Protein AF-A0A644Z3R1-F1 (afdb_monomer)

Nearest PDB structures (foldseek):
  1dp7-assembly1_P-2  TM=7.696E-01  e=1.345E-03  unclassified
  2qby-assembly1_B  TM=5.664E-01  e=5.973E-02  Saccharolobus solfataricus
  5ocn-assembly4_D  TM=6.084E-01  e=1.704E+00  Homo sapiens
  2zkz-assembly2_C  TM=4.996E-01  e=1.166E+00  Bacillus anthracis
  2co5-assembly1_A  TM=4.919E-01  e=1.094E+00  Sulfolobus turreted icosahedral virus 1

Organism: NCBI:txid1076179

pLDDT: mean 75.7, std 15.19, range [33.72, 88.62]

Sequence (94 aa):
MQKAIAEYRAQNDWFGHFLEDKCELGASFRESSSSLYQAYRNYCIDTNEYIRSTTDFYSALENAGFKRINPKGKRFFAGLQLKTDDGDFEEFLG

Structure (mmCIF, N/CA/C/O backbone):
data_AF-A0A644Z3R1-F1
#
_entry.id   AF-A0A644Z3R1-F1
#
loop_
_atom_site.group_PDB
_atom_site.id
_atom_site.type_symbol
_atom_site.label_atom_id
_atom_site.label_alt_id
_atom_site.label_comp_id
_atom_site.label_asym_id
_atom_site.label_entity_id
_atom_site.label_seq_id
_atom_site.pdbx_PDB_ins_code
_atom_site.Cartn_x
_atom_site.Cartn_y
_atom_site.Cartn_z
_atom_site.occupancy
_atom_site.B_iso_or_equiv
_atom_site.auth_seq_id
_atom_site.auth_comp_id
_atom_site.auth_asym_id
_atom_site.auth_atom_id
_atom_site.pdbx_PDB_model_num
ATOM 1 N N . MET A 1 1 ? -21.731 -11.437 -1.604 1.00 33.72 1 MET A N 1
ATOM 2 C CA . MET A 1 1 ? -21.431 -9.991 -1.683 1.00 33.72 1 MET A CA 1
ATOM 3 C C . MET A 1 1 ? -19.927 -9.781 -1.516 1.00 33.72 1 MET A C 1
ATOM 5 O O . MET A 1 1 ? -19.488 -9.628 -0.392 1.00 33.72 1 MET A O 1
ATOM 9 N N . GLN A 1 2 ? -19.128 -9.820 -2.587 1.00 41.84 2 GLN A N 1
ATOM 10 C CA . GLN 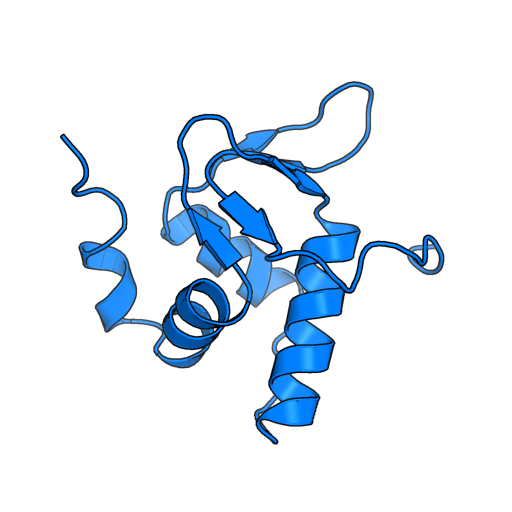A 1 2 ? -17.689 -9.482 -2.550 1.00 41.84 2 GLN A CA 1
ATOM 11 C C . GLN A 1 2 ? -17.262 -8.939 -3.927 1.00 41.84 2 GLN A C 1
ATOM 13 O O . GLN A 1 2 ? -16.437 -9.523 -4.614 1.00 41.84 2 GLN A O 1
ATOM 18 N N . LYS A 1 3 ? -17.923 -7.876 -4.399 1.00 42.16 3 LYS A N 1
ATOM 19 C CA . LYS A 1 3 ? -17.716 -7.323 -5.753 1.00 42.16 3 LYS A CA 1
ATOM 20 C C . LYS A 1 3 ? -17.150 -5.898 -5.765 1.00 42.16 3 LYS A C 1
ATOM 22 O O . LYS A 1 3 ? -17.213 -5.246 -6.790 1.00 42.16 3 LYS A O 1
ATOM 27 N N . ALA A 1 4 ? -16.597 -5.409 -4.656 1.00 51.78 4 ALA A N 1
ATOM 28 C CA . ALA A 1 4 ? -16.130 -4.021 -4.598 1.00 51.78 4 ALA A CA 1
ATOM 29 C C . ALA A 1 4 ? -14.705 -3.807 -5.148 1.00 51.78 4 ALA A C 1
ATOM 31 O O . ALA A 1 4 ? -14.351 -2.683 -5.459 1.00 51.78 4 ALA A O 1
ATOM 32 N N . ILE A 1 5 ? -13.893 -4.862 -5.295 1.00 51.53 5 ILE A N 1
ATOM 33 C CA . ILE A 1 5 ? -12.453 -4.714 -5.604 1.00 51.53 5 ILE A CA 1
ATOM 34 C C . ILE A 1 5 ? -12.140 -5.055 -7.075 1.00 51.53 5 ILE A C 1
ATOM 36 O O . ILE A 1 5 ? -11.064 -4.756 -7.583 1.00 51.53 5 ILE A O 1
ATOM 40 N N . ALA A 1 6 ? -13.096 -5.648 -7.799 1.00 51.69 6 ALA A N 1
ATOM 41 C CA . ALA A 1 6 ? -12.883 -6.100 -9.174 1.00 51.69 6 ALA A CA 1
ATOM 42 C C . ALA A 1 6 ? -12.917 -4.960 -10.209 1.00 51.69 6 ALA A C 1
ATOM 44 O O . ALA A 1 6 ? -12.206 -5.043 -11.204 1.00 51.69 6 ALA A O 1
ATOM 45 N N . GLU A 1 7 ? -13.690 -3.892 -9.983 1.00 49.34 7 GLU A N 1
ATOM 46 C CA . GLU A 1 7 ? -13.817 -2.796 -10.961 1.00 49.34 7 GLU A CA 1
ATOM 47 C C . GLU A 1 7 ? -12.595 -1.865 -10.991 1.00 49.34 7 GLU A C 1
ATOM 49 O O . GLU A 1 7 ? -12.322 -1.257 -12.022 1.00 49.34 7 GLU A O 1
ATOM 54 N N . TYR A 1 8 ? -11.800 -1.802 -9.915 1.00 51.91 8 TYR A N 1
ATOM 55 C CA . TYR A 1 8 ? -10.597 -0.961 -9.884 1.00 51.91 8 TYR A CA 1
ATOM 56 C C . TYR A 1 8 ? -9.345 -1.640 -10.469 1.00 51.91 8 TYR A C 1
ATOM 58 O O . TYR A 1 8 ? -8.420 -0.956 -10.912 1.00 51.91 8 TYR A O 1
ATOM 66 N N . ARG A 1 9 ? -9.327 -2.983 -10.539 1.00 52.28 9 ARG A N 1
ATOM 67 C CA . ARG A 1 9 ? -8.19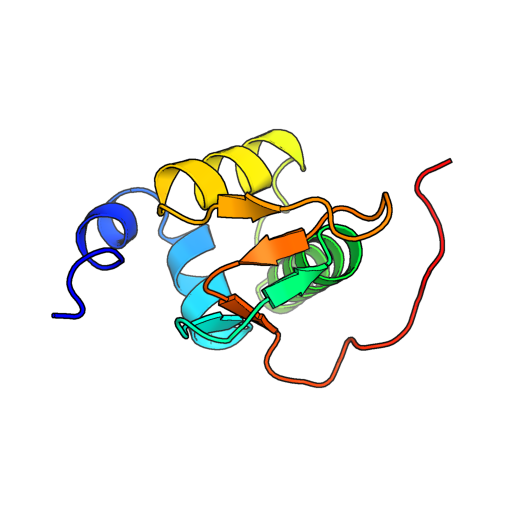3 -3.770 -11.070 1.00 52.28 9 ARG A CA 1
ATOM 68 C C . ARG A 1 9 ? -7.820 -3.416 -12.512 1.00 52.28 9 ARG A C 1
ATOM 70 O O . ARG A 1 9 ? -6.685 -3.638 -12.895 1.00 52.28 9 ARG A O 1
ATOM 77 N N . ALA A 1 10 ? -8.738 -2.841 -13.288 1.00 48.22 10 ALA A N 1
ATOM 78 C CA . ALA A 1 10 ? -8.510 -2.535 -14.699 1.00 48.22 10 ALA A CA 1
ATOM 79 C C . ALA A 1 10 ? -7.734 -1.227 -14.970 1.00 48.22 10 ALA A C 1
ATOM 81 O O . ALA A 1 10 ? -7.355 -0.999 -16.114 1.00 48.22 10 ALA A O 1
ATOM 82 N N . GLN A 1 11 ? -7.530 -0.343 -13.979 1.00 51.41 11 GLN A N 1
ATOM 83 C CA . GLN A 1 11 ? -6.889 0.970 -14.213 1.00 51.41 11 GLN A CA 1
ATOM 84 C C . GLN A 1 11 ? -5.486 1.121 -13.612 1.00 51.41 11 GLN A C 1
ATOM 86 O O . GLN A 1 11 ? -4.759 2.029 -14.007 1.00 51.41 11 GLN A O 1
ATOM 91 N N . ASN A 1 12 ? -5.082 0.269 -12.668 1.00 60.53 12 ASN A N 1
ATOM 92 C CA . ASN A 1 12 ? -3.762 0.353 -12.042 1.00 60.53 12 ASN A CA 1
ATOM 93 C C . ASN A 1 12 ? -3.162 -1.041 -11.882 1.00 60.53 12 ASN A C 1
ATOM 95 O O . ASN A 1 12 ? -3.197 -1.593 -10.783 1.00 60.53 12 ASN A O 1
ATOM 99 N N . ASP A 1 13 ? -2.597 -1.583 -12.961 1.00 73.50 13 ASP A N 1
ATOM 100 C CA . ASP A 1 13 ? -1.926 -2.890 -12.944 1.00 73.50 13 ASP A CA 1
ATOM 101 C C . ASP A 1 13 ? -0.909 -2.970 -11.792 1.00 73.50 13 ASP A C 1
ATOM 103 O O . ASP A 1 13 ? -0.991 -3.861 -10.953 1.00 73.50 13 ASP A O 1
ATOM 107 N N . TRP A 1 14 ? -0.057 -1.949 -11.637 1.00 79.94 14 TRP A N 1
ATOM 108 C CA . TRP A 1 14 ? 0.948 -1.847 -10.563 1.00 79.94 14 TRP A CA 1
ATOM 109 C C . TRP A 1 14 ? 0.366 -1.961 -9.138 1.00 79.94 14 TRP A C 1
ATOM 111 O O . TRP A 1 14 ? 0.985 -2.528 -8.240 1.00 79.94 14 TRP A O 1
ATOM 121 N N . PHE A 1 15 ? -0.836 -1.426 -8.909 1.00 80.56 15 PHE A N 1
ATOM 122 C CA . PHE A 1 15 ? -1.481 -1.439 -7.594 1.00 80.56 15 PHE A CA 1
ATOM 123 C C . PHE A 1 15 ? -2.251 -2.739 -7.363 1.00 80.56 15 PHE A C 1
ATOM 125 O O . PHE A 1 15 ? -2.249 -3.277 -6.257 1.00 80.56 15 PHE A O 1
ATOM 132 N N . GLY A 1 16 ? -2.888 -3.258 -8.416 1.00 79.44 16 GLY A N 1
ATOM 133 C CA . GLY A 1 16 ? -3.541 -4.561 -8.400 1.00 79.44 16 GLY A CA 1
ATOM 134 C C . GLY A 1 16 ? -2.552 -5.681 -8.089 1.00 79.44 16 GLY A C 1
ATOM 135 O O . GLY A 1 16 ? -2.832 -6.487 -7.204 1.00 79.44 16 GLY A O 1
ATOM 136 N N . HIS A 1 17 ? -1.385 -5.672 -8.743 1.00 82.06 17 HIS A N 1
ATOM 137 C CA . HIS A 1 17 ? -0.310 -6.635 -8.502 1.00 82.06 17 HIS A CA 1
ATOM 138 C C . HIS A 1 17 ? 0.213 -6.559 -7.063 1.00 82.06 17 HIS A C 1
ATOM 140 O O . HIS A 1 17 ? 0.238 -7.572 -6.370 1.00 82.06 17 HIS A O 1
ATOM 146 N N . PHE A 1 18 ? 0.508 -5.355 -6.558 1.00 84.94 18 PHE A N 1
ATOM 147 C CA . PHE A 1 18 ? 0.917 -5.173 -5.162 1.00 84.94 18 PHE A CA 1
ATOM 148 C C . PHE A 1 18 ? -0.118 -5.720 -4.165 1.00 84.94 18 PHE A C 1
ATOM 150 O O . PHE A 1 18 ? 0.236 -6.437 -3.229 1.00 84.94 18 PHE A O 1
ATOM 157 N N . LEU A 1 19 ? -1.402 -5.399 -4.360 1.00 82.88 19 LEU A N 1
ATOM 158 C CA . LEU A 1 19 ? -2.458 -5.853 -3.458 1.00 82.88 19 LEU A CA 1
ATOM 159 C C . LEU A 1 19 ? -2.655 -7.368 -3.486 1.00 82.88 19 LEU A C 1
ATOM 161 O O . LEU A 1 19 ? -3.076 -7.932 -2.484 1.00 82.88 19 LEU A O 1
ATOM 165 N N . GLU A 1 20 ? -2.421 -8.018 -4.621 1.00 83.06 20 GLU A N 1
ATOM 166 C CA . GLU A 1 20 ? -2.568 -9.465 -4.757 1.00 83.06 20 GLU A CA 1
ATOM 167 C C . GLU A 1 20 ? -1.372 -10.212 -4.161 1.00 83.06 20 GLU A C 1
ATOM 169 O O . GLU A 1 20 ? -1.560 -11.188 -3.428 1.00 83.06 20 GLU A O 1
ATOM 174 N N . ASP A 1 21 ? -0.161 -9.705 -4.384 1.00 83.94 21 ASP A N 1
ATOM 175 C CA . ASP A 1 21 ? 1.073 -10.357 -3.953 1.00 83.94 21 ASP A CA 1
ATOM 176 C C . ASP A 1 21 ? 1.400 -10.075 -2.485 1.00 83.94 21 ASP A C 1
ATOM 178 O O . ASP A 1 21 ? 1.682 -11.004 -1.724 1.00 83.94 21 ASP A O 1
ATOM 182 N N . LYS A 1 22 ? 1.335 -8.807 -2.061 1.00 85.38 22 LYS A N 1
ATOM 183 C 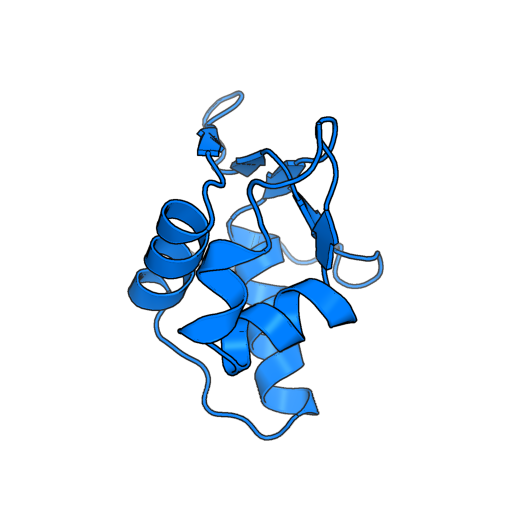CA . LYS A 1 22 ? 1.785 -8.361 -0.731 1.00 85.38 22 LYS A CA 1
ATOM 184 C C . LYS A 1 22 ? 0.644 -8.038 0.231 1.00 85.38 22 LYS A C 1
ATOM 186 O O . LYS A 1 22 ? 0.876 -8.024 1.440 1.00 85.38 22 LYS A O 1
ATOM 191 N N . CYS A 1 23 ? -0.581 -7.810 -0.247 1.00 85.88 23 CYS A N 1
ATOM 192 C CA . CYS A 1 23 ? -1.730 -7.557 0.628 1.00 85.88 23 CYS A CA 1
ATOM 193 C C . CYS A 1 23 ? -2.727 -8.718 0.663 1.00 85.88 23 CYS A C 1
ATOM 195 O O . CYS A 1 23 ? -2.823 -9.561 -0.226 1.00 85.88 23 CYS A O 1
ATOM 197 N N . GLU A 1 24 ? -3.496 -8.754 1.740 1.00 86.44 24 GLU A N 1
ATOM 198 C CA . GLU A 1 24 ? -4.641 -9.620 1.926 1.00 86.44 24 GLU A CA 1
ATOM 199 C C . GLU A 1 24 ? -5.880 -8.767 2.192 1.00 86.44 24 GLU A C 1
ATOM 201 O O . GLU A 1 24 ? -5.860 -7.805 2.962 1.00 86.44 24 GLU A O 1
ATOM 206 N N . LEU A 1 25 ? -6.969 -9.096 1.504 1.00 85.75 25 LEU A N 1
ATOM 207 C CA . LEU A 1 25 ? -8.188 -8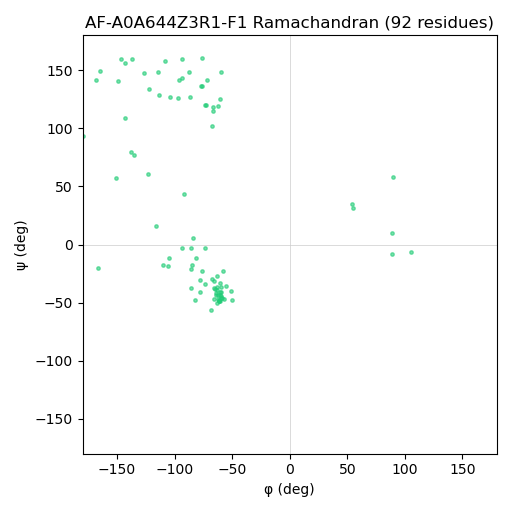.298 1.481 1.00 85.75 25 LEU A CA 1
ATOM 208 C C . LEU A 1 25 ? -9.242 -8.959 2.359 1.00 85.75 25 LEU A C 1
ATOM 210 O O . LEU A 1 25 ? -9.577 -10.129 2.176 1.00 85.75 25 LEU A O 1
ATOM 214 N N . GLY A 1 26 ? -9.808 -8.204 3.294 1.00 83.12 26 GLY A N 1
ATOM 215 C CA . GLY A 1 26 ? -10.768 -8.750 4.243 1.00 83.12 26 GLY A CA 1
ATOM 216 C C . GLY A 1 26 ? -11.487 -7.669 5.030 1.00 83.12 26 GLY A C 1
ATOM 217 O O . GLY A 1 26 ? -10.905 -6.665 5.429 1.00 83.12 26 GLY A O 1
ATOM 218 N N . ALA A 1 27 ? -12.77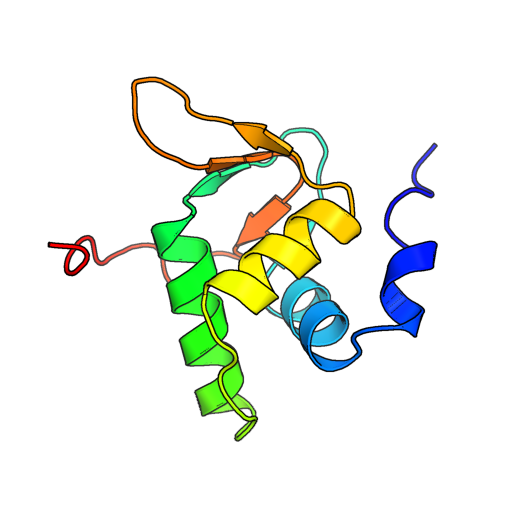9 -7.880 5.277 1.00 77.81 27 ALA A N 1
ATOM 219 C CA . ALA A 1 27 ? -13.630 -6.891 5.940 1.00 77.81 27 ALA A CA 1
ATOM 220 C C . ALA A 1 27 ? -13.196 -6.581 7.387 1.00 77.81 27 ALA A C 1
ATOM 222 O O . ALA A 1 27 ? -13.445 -5.482 7.876 1.00 77.81 27 ALA A O 1
ATOM 223 N N . SER A 1 28 ? -12.538 -7.533 8.053 1.00 83.69 28 SER A N 1
ATOM 224 C CA . SER A 1 28 ? -12.015 -7.379 9.418 1.00 83.69 28 SER A CA 1
ATOM 225 C C . SER A 1 28 ? -10.554 -6.920 9.462 1.00 83.69 28 SER A C 1
ATOM 227 O O . SER A 1 28 ? -10.015 -6.716 10.549 1.00 83.69 28 SER A O 1
ATOM 229 N N . PHE A 1 29 ? -9.909 -6.765 8.305 1.00 86.94 29 PHE A N 1
ATOM 230 C CA . PHE A 1 29 ? -8.505 -6.397 8.220 1.00 86.94 29 PHE A CA 1
ATOM 231 C C . PHE A 1 29 ? -8.309 -4.888 8.226 1.00 86.94 29 PHE A C 1
ATOM 233 O O . PHE A 1 29 ? -9.156 -4.108 7.774 1.00 86.94 29 PHE A O 1
ATOM 240 N N . ARG A 1 30 ? -7.175 -4.479 8.788 1.00 87.75 30 ARG A N 1
ATOM 241 C CA . ARG A 1 30 ? -6.735 -3.092 8.811 1.00 87.75 30 ARG A CA 1
ATOM 242 C C . ARG A 1 30 ? -5.218 -3.041 8.795 1.00 87.75 30 ARG A C 1
ATOM 244 O O . ARG A 1 30 ? -4.588 -3.805 9.521 1.00 87.75 30 ARG A O 1
ATOM 251 N N . GLU A 1 31 ? -4.673 -2.084 8.061 1.00 88.62 31 GLU A N 1
ATOM 252 C CA . GLU A 1 31 ? -3.230 -1.879 7.963 1.00 88.62 31 GLU A CA 1
ATOM 253 C C . GLU A 1 31 ? -2.829 -0.452 8.295 1.00 88.62 31 GLU A C 1
ATOM 255 O O . GLU A 1 31 ? -3.588 0.486 8.035 1.00 88.62 31 GLU A O 1
ATOM 260 N N . SER A 1 32 ? -1.648 -0.273 8.885 1.00 87.19 32 SER A N 1
ATOM 261 C CA . SER A 1 32 ? -1.115 1.059 9.165 1.00 87.19 32 SER A CA 1
ATOM 262 C C . SER A 1 32 ? -0.680 1.742 7.867 1.00 87.19 32 SER A C 1
ATOM 264 O O . SER A 1 32 ? -0.128 1.108 6.971 1.00 87.19 32 SER A O 1
ATOM 266 N N . SER A 1 33 ? -0.917 3.051 7.737 1.00 84.12 33 SER A N 1
ATOM 267 C CA . SER A 1 33 ? -0.498 3.774 6.526 1.00 84.12 33 SER A CA 1
ATOM 268 C C . SER A 1 33 ? 1.020 3.712 6.309 1.00 84.12 33 SER A C 1
ATOM 270 O O . SER A 1 33 ? 1.463 3.667 5.165 1.00 84.12 33 SER A O 1
ATOM 272 N N . SER A 1 34 ? 1.798 3.677 7.395 1.00 82.38 34 SER A N 1
ATOM 273 C CA . SER A 1 34 ? 3.261 3.609 7.357 1.00 82.38 34 SER A CA 1
ATOM 274 C C . SER A 1 34 ? 3.755 2.264 6.823 1.00 82.38 34 SER A C 1
ATOM 276 O O . SER A 1 34 ? 4.442 2.241 5.803 1.00 82.38 34 SER A O 1
ATOM 278 N N . SER A 1 35 ? 3.348 1.154 7.451 1.00 83.50 35 SER A N 1
ATOM 279 C CA . SER A 1 35 ? 3.749 -0.200 7.035 1.00 83.50 35 SER A CA 1
ATOM 280 C C . SER A 1 35 ? 3.304 -0.487 5.606 1.00 83.50 35 SER A C 1
ATOM 282 O O . SER A 1 35 ? 4.066 -1.018 4.804 1.00 83.50 35 SER A O 1
ATOM 284 N N . LEU A 1 36 ? 2.091 -0.054 5.247 1.00 85.62 36 LEU A N 1
ATOM 285 C CA . LEU A 1 36 ? 1.543 -0.258 3.912 1.00 85.62 36 LEU A CA 1
ATOM 286 C C . LEU A 1 36 ? 2.399 0.398 2.821 1.00 85.62 36 LEU A C 1
ATOM 288 O O . LEU A 1 36 ? 2.663 -0.214 1.787 1.00 85.62 36 LEU A O 1
ATOM 292 N N . TYR A 1 37 ? 2.856 1.631 3.054 1.00 85.56 37 TYR A N 1
ATOM 293 C CA . TYR A 1 37 ? 3.702 2.332 2.092 1.00 85.56 37 TYR A CA 1
ATOM 294 C C . TYR A 1 37 ? 5.130 1.771 2.044 1.00 85.56 37 TYR A C 1
ATOM 296 O O . TYR A 1 37 ? 5.733 1.724 0.973 1.00 85.56 37 TYR A O 1
ATOM 304 N N . GLN A 1 38 ? 5.666 1.312 3.176 1.00 84.94 38 GLN A N 1
ATOM 305 C CA . GLN A 1 38 ? 6.968 0.647 3.229 1.00 84.94 38 GLN A CA 1
ATOM 306 C C . GLN A 1 38 ? 6.967 -0.653 2.418 1.00 84.94 38 GLN A C 1
ATOM 308 O O . GLN A 1 38 ? 7.809 -0.823 1.537 1.00 84.94 38 GLN A O 1
ATOM 313 N N . ALA A 1 39 ? 5.977 -1.518 2.636 1.00 86.62 39 ALA A N 1
ATOM 314 C CA . ALA A 1 39 ? 5.832 -2.753 1.874 1.00 86.62 39 ALA A CA 1
ATOM 315 C C . ALA A 1 39 ? 5.660 -2.486 0.371 1.00 86.62 39 ALA A C 1
ATOM 317 O O . ALA A 1 39 ? 6.208 -3.216 -0.452 1.00 86.62 39 ALA A O 1
ATOM 318 N N . TYR A 1 40 ? 4.952 -1.411 0.003 1.00 86.19 40 TYR A N 1
ATOM 319 C CA . TYR A 1 40 ? 4.838 -0.978 -1.391 1.00 86.19 40 TYR A CA 1
ATOM 320 C C . TYR A 1 40 ? 6.194 -0.589 -1.995 1.00 86.19 40 TYR A C 1
ATOM 322 O O . TYR A 1 40 ? 6.511 -1.002 -3.109 1.00 86.19 40 TYR A O 1
ATOM 330 N N . ARG A 1 41 ? 7.035 0.145 -1.255 1.00 86.12 41 ARG A N 1
ATOM 331 C CA . ARG A 1 41 ? 8.399 0.461 -1.707 1.00 86.12 41 ARG A CA 1
ATOM 332 C C . ARG A 1 41 ? 9.232 -0.793 -1.918 1.00 86.12 41 ARG A C 1
ATOM 334 O O . ARG A 1 41 ? 9.848 -0.916 -2.971 1.00 86.12 41 ARG A O 1
ATOM 341 N N . ASN A 1 42 ? 9.225 -1.702 -0.945 1.00 85.88 42 ASN A N 1
ATOM 342 C CA . ASN A 1 42 ? 9.967 -2.958 -1.029 1.00 85.88 42 ASN A CA 1
ATOM 343 C C . ASN A 1 42 ? 9.501 -3.777 -2.236 1.00 85.88 42 ASN A C 1
ATOM 345 O O . ASN A 1 42 ? 10.323 -4.215 -3.028 1.00 85.88 42 ASN A O 1
ATOM 349 N N . TYR A 1 43 ? 8.189 -3.876 -2.455 1.00 86.62 43 TYR A N 1
ATOM 350 C CA . TYR A 1 43 ? 7.627 -4.546 -3.625 1.00 86.62 43 TYR A CA 1
ATOM 351 C C . TYR A 1 43 ? 8.100 -3.938 -4.948 1.00 86.62 43 TYR A C 1
ATOM 353 O O . TYR A 1 43 ? 8.504 -4.674 -5.844 1.00 86.62 43 TYR A O 1
ATOM 361 N N . CYS A 1 44 ? 8.085 -2.610 -5.086 1.00 85.81 44 CYS A N 1
ATOM 362 C CA . CYS A 1 44 ? 8.595 -1.953 -6.289 1.00 85.81 44 CYS A CA 1
ATOM 363 C C . CYS A 1 44 ? 10.097 -2.204 -6.492 1.00 85.81 44 CYS A C 1
ATOM 365 O O . CYS A 1 44 ? 10.532 -2.382 -7.623 1.00 85.81 44 CYS A O 1
ATOM 367 N N . ILE A 1 45 ? 10.889 -2.253 -5.418 1.00 86.06 45 ILE A N 1
ATOM 368 C CA . ILE A 1 45 ? 12.318 -2.591 -5.495 1.00 86.06 45 ILE A CA 1
ATOM 369 C C . ILE A 1 45 ? 12.498 -4.049 -5.946 1.00 86.06 45 ILE A C 1
ATOM 371 O O . ILE A 1 45 ? 13.256 -4.299 -6.880 1.00 86.06 45 ILE A O 1
ATOM 375 N N . ASP A 1 46 ? 11.760 -4.986 -5.345 1.00 85.94 46 ASP A N 1
ATOM 376 C CA . ASP A 1 46 ? 11.797 -6.422 -5.662 1.00 85.94 46 ASP A CA 1
ATOM 377 C C . ASP A 1 46 ? 11.395 -6.699 -7.120 1.00 85.94 46 ASP A C 1
ATOM 379 O O . ASP A 1 46 ? 12.001 -7.523 -7.803 1.00 85.94 46 ASP A O 1
ATOM 383 N N . THR A 1 47 ? 10.369 -5.996 -7.607 1.00 82.81 47 THR A N 1
ATOM 384 C CA . THR A 1 47 ? 9.846 -6.123 -8.979 1.00 82.81 47 THR A CA 1
ATOM 385 C C . THR A 1 47 ? 10.584 -5.252 -9.993 1.00 82.81 47 THR A C 1
ATOM 387 O O . THR A 1 47 ? 10.305 -5.327 -11.190 1.00 82.81 47 THR A O 1
ATOM 390 N N . ASN A 1 48 ? 11.551 -4.449 -9.536 1.00 85.69 48 ASN A N 1
ATOM 391 C CA . ASN A 1 48 ? 12.262 -3.459 -10.340 1.00 85.69 48 ASN A CA 1
ATOM 392 C C . ASN A 1 48 ? 11.295 -2.483 -11.061 1.00 85.69 48 ASN A C 1
ATOM 394 O O . ASN A 1 48 ? 11.544 -2.043 -12.188 1.00 85.69 48 ASN A O 1
ATOM 398 N N . GLU A 1 49 ? 10.181 -2.158 -10.398 1.00 81.56 49 GLU A N 1
ATOM 399 C CA . GLU A 1 49 ? 9.160 -1.199 -10.815 1.00 81.56 49 GLU A CA 1
ATOM 400 C C . GLU A 1 49 ? 9.403 0.206 -10.236 1.00 81.56 49 GLU A C 1
ATOM 402 O O . GLU A 1 49 ? 10.088 0.414 -9.232 1.00 81.56 49 GLU A O 1
ATOM 407 N N . TYR A 1 50 ? 8.796 1.214 -10.868 1.00 82.00 50 TYR A N 1
ATOM 408 C CA . TYR A 1 50 ? 8.883 2.593 -10.399 1.00 82.00 50 TYR A CA 1
ATOM 409 C C . TYR A 1 50 ? 8.032 2.819 -9.141 1.00 82.00 50 TYR A C 1
ATOM 411 O O . TYR A 1 50 ? 6.804 2.703 -9.175 1.00 82.00 50 TYR A O 1
ATOM 419 N N . ILE A 1 51 ? 8.685 3.231 -8.051 1.00 83.88 51 ILE A N 1
ATOM 420 C CA . ILE A 1 51 ? 8.019 3.618 -6.802 1.00 83.88 51 ILE A CA 1
ATOM 421 C C . ILE A 1 51 ? 7.210 4.895 -7.035 1.00 83.88 51 ILE A C 1
ATOM 423 O O . ILE A 1 51 ? 7.773 5.971 -7.248 1.00 83.88 51 ILE A O 1
ATOM 427 N N . ARG A 1 52 ? 5.883 4.805 -6.927 1.00 83.69 52 ARG A N 1
ATOM 428 C CA . ARG A 1 52 ? 5.020 5.987 -7.005 1.00 83.69 52 ARG A CA 1
ATOM 429 C C . ARG A 1 52 ? 5.031 6.821 -5.723 1.00 83.69 52 ARG A C 1
ATOM 431 O O . ARG A 1 52 ? 5.369 6.365 -4.624 1.00 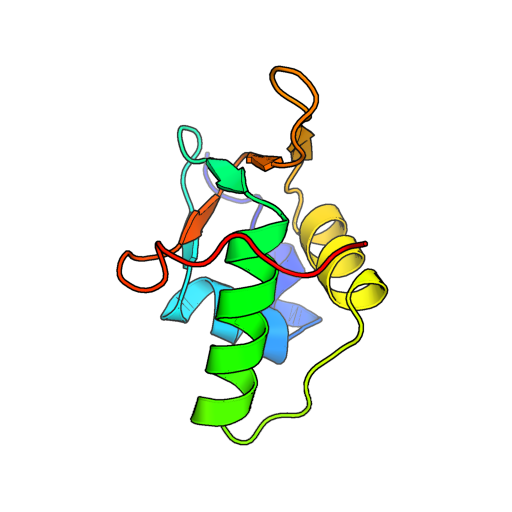83.69 52 ARG A O 1
ATOM 438 N N . SER A 1 53 ? 4.613 8.075 -5.878 1.00 84.25 53 SER A N 1
ATOM 439 C CA . SER A 1 53 ? 4.438 9.016 -4.774 1.00 84.25 53 SER A CA 1
ATOM 440 C C . SER A 1 53 ? 3.422 8.495 -3.758 1.00 84.25 53 SER A C 1
ATOM 442 O O . SER A 1 53 ? 2.435 7.849 -4.115 1.00 84.25 53 SER A O 1
ATOM 444 N N . THR A 1 54 ? 3.618 8.844 -2.485 1.00 81.81 54 THR A N 1
ATOM 445 C CA . THR A 1 54 ? 2.663 8.546 -1.401 1.00 81.81 54 THR A CA 1
ATOM 446 C C . THR A 1 54 ? 1.245 8.999 -1.745 1.00 81.81 54 THR A C 1
ATOM 448 O O . THR A 1 54 ? 0.289 8.278 -1.483 1.00 81.81 54 THR A O 1
ATOM 451 N N . THR A 1 55 ? 1.100 10.168 -2.372 1.00 85.25 55 THR A N 1
ATOM 452 C CA . THR A 1 55 ? -0.195 10.718 -2.793 1.00 85.25 55 THR A CA 1
ATOM 453 C C . THR A 1 55 ? -0.911 9.826 -3.804 1.00 85.25 55 THR A C 1
ATOM 455 O O . THR A 1 55 ? -2.091 9.536 -3.615 1.00 85.25 55 THR A O 1
ATOM 458 N N . ASP A 1 56 ? -0.214 9.358 -4.844 1.00 85.81 56 ASP A N 1
ATOM 459 C CA . ASP A 1 56 ? -0.790 8.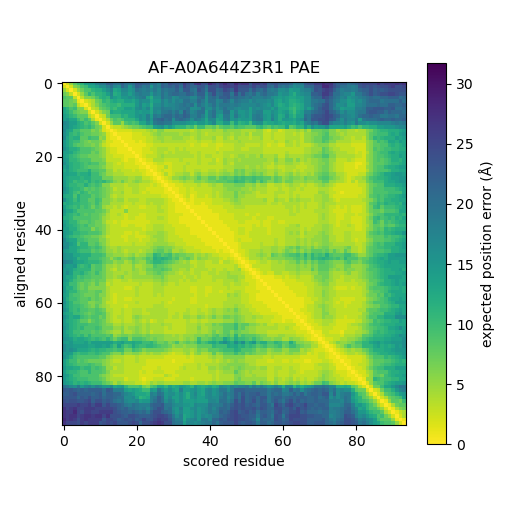466 -5.860 1.00 85.81 56 ASP A CA 1
ATOM 460 C C . ASP A 1 56 ? -1.203 7.130 -5.242 1.00 85.81 56 ASP A C 1
ATOM 462 O O . ASP A 1 56 ? -2.293 6.626 -5.506 1.00 85.81 56 ASP A O 1
ATOM 466 N N . PHE A 1 57 ? -0.361 6.591 -4.358 1.00 83.94 57 PHE A N 1
ATOM 467 C CA . PHE A 1 57 ? -0.641 5.357 -3.632 1.00 83.94 57 PHE A CA 1
ATOM 468 C C . PHE A 1 57 ? -1.889 5.469 -2.746 1.00 83.94 57 PHE A C 1
ATOM 470 O O . PHE A 1 57 ? -2.787 4.629 -2.816 1.00 83.94 57 PHE A O 1
ATOM 477 N N . TYR A 1 58 ? -1.993 6.535 -1.950 1.00 84.38 58 TYR A N 1
ATOM 478 C CA . TYR A 1 58 ? -3.173 6.765 -1.116 1.00 84.38 58 TYR A CA 1
ATOM 479 C C . TYR A 1 58 ? -4.431 7.028 -1.944 1.00 84.38 58 TYR A C 1
ATOM 481 O O . TYR A 1 58 ? -5.494 6.519 -1.596 1.00 84.38 58 TYR A O 1
ATOM 489 N N . SER A 1 59 ? -4.308 7.744 -3.064 1.00 84.00 59 SER A N 1
ATOM 490 C CA . SER A 1 59 ? -5.425 7.967 -3.988 1.00 84.00 59 SER A CA 1
ATOM 491 C C . SER A 1 59 ? -5.906 6.648 -4.596 1.00 84.00 59 SER A C 1
ATOM 493 O O . SER A 1 59 ? -7.106 6.421 -4.711 1.00 84.00 59 SER A O 1
ATOM 495 N N . ALA A 1 60 ? -4.986 5.734 -4.925 1.00 84.50 60 ALA A N 1
ATOM 496 C CA . ALA A 1 60 ? -5.329 4.408 -5.425 1.00 84.50 60 ALA A CA 1
ATOM 497 C C . ALA A 1 60 ? -6.071 3.556 -4.384 1.00 84.50 60 ALA A C 1
ATOM 499 O O . ALA A 1 60 ? -7.032 2.878 -4.740 1.00 84.50 60 ALA A O 1
ATOM 500 N N . LEU A 1 61 ? -5.689 3.635 -3.105 1.00 83.19 61 LEU A N 1
ATOM 501 C CA . LEU A 1 61 ? -6.411 2.974 -2.011 1.00 83.19 61 LEU A CA 1
ATOM 502 C C . LEU A 1 61 ? -7.840 3.509 -1.860 1.00 83.19 61 LEU A C 1
ATOM 504 O O . LEU A 1 61 ? -8.785 2.728 -1.753 1.00 83.19 61 LEU A O 1
ATOM 508 N N . GLU A 1 62 ? -8.005 4.831 -1.870 1.00 83.56 62 GLU A N 1
ATOM 509 C CA . GLU A 1 62 ? -9.325 5.460 -1.763 1.00 83.56 62 GLU A CA 1
ATOM 510 C C . GLU A 1 62 ? -10.204 5.115 -2.973 1.00 83.56 62 GLU A C 1
ATOM 512 O O . GLU A 1 62 ? -11.361 4.725 -2.804 1.00 83.56 62 GLU A O 1
ATOM 517 N N . ASN A 1 63 ? -9.638 5.155 -4.182 1.00 81.50 63 ASN A N 1
ATOM 518 C CA . ASN A 1 63 ? -10.341 4.779 -5.407 1.00 81.50 63 ASN A CA 1
ATOM 519 C C . ASN A 1 63 ? -10.680 3.280 -5.472 1.00 81.50 63 ASN A C 1
ATOM 521 O O . ASN A 1 63 ? -11.696 2.906 -6.053 1.00 81.50 63 ASN A O 1
ATOM 525 N N . ALA A 1 64 ? -9.874 2.419 -4.844 1.00 77.62 64 ALA A N 1
ATOM 526 C CA . ALA A 1 64 ? -10.173 0.996 -4.685 1.00 77.62 64 ALA A CA 1
ATOM 527 C C . ALA A 1 64 ? -11.267 0.717 -3.634 1.00 77.62 64 ALA A C 1
ATOM 529 O O . ALA A 1 64 ? -11.666 -0.432 -3.438 1.00 77.62 64 ALA A O 1
ATOM 530 N N . GLY A 1 65 ? -11.770 1.757 -2.959 1.00 79.81 65 GLY A N 1
ATOM 531 C CA . GLY A 1 65 ? -12.850 1.665 -1.982 1.00 79.81 65 GLY A CA 1
ATOM 532 C C . GLY A 1 65 ? -12.384 1.389 -0.553 1.00 79.81 65 GLY A C 1
ATOM 533 O O . GLY A 1 65 ? -13.220 1.132 0.320 1.00 79.81 65 GLY A O 1
ATOM 534 N N . PHE A 1 66 ? -11.077 1.457 -0.279 1.00 84.69 66 PHE A N 1
ATOM 535 C CA . PHE A 1 66 ? -10.561 1.329 1.080 1.00 84.69 66 PHE A CA 1
ATOM 536 C C . PHE A 1 66 ? -10.783 2.616 1.863 1.00 84.69 66 PHE A C 1
ATOM 538 O O . PHE A 1 66 ? -10.545 3.726 1.388 1.00 84.69 66 PHE A O 1
ATOM 545 N N . LYS A 1 67 ? -11.230 2.464 3.111 1.00 84.06 67 LYS A N 1
ATOM 546 C CA . LYS A 1 67 ? -11.509 3.605 3.983 1.00 84.06 67 LYS A CA 1
ATOM 547 C C . LYS A 1 67 ? -10.329 3.875 4.891 1.00 84.06 67 LYS A C 1
ATOM 549 O O . LYS A 1 67 ? -9.923 3.008 5.667 1.00 84.06 67 LYS A O 1
ATOM 554 N N . ARG A 1 68 ? -9.846 5.115 4.860 1.00 85.56 68 ARG A N 1
ATOM 555 C CA . ARG A 1 68 ? -8.876 5.600 5.835 1.00 85.56 68 ARG A CA 1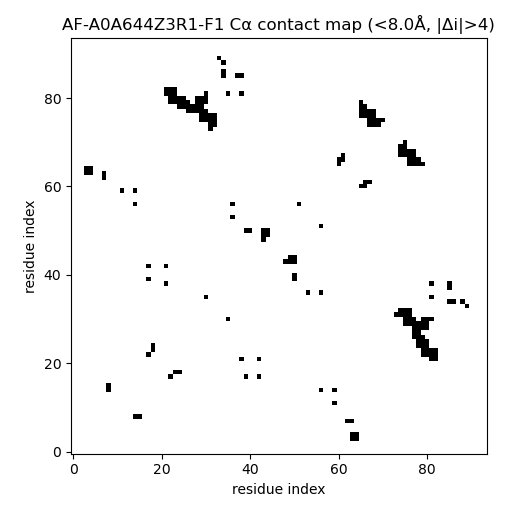
ATOM 556 C C . ARG A 1 68 ? -9.563 5.812 7.183 1.00 85.56 68 ARG A C 1
ATOM 558 O O . ARG A 1 68 ? -10.495 6.604 7.304 1.00 85.56 68 ARG A O 1
ATOM 565 N N . ILE A 1 69 ? -9.091 5.110 8.202 1.00 87.44 69 ILE A N 1
ATOM 566 C CA . ILE A 1 69 ? -9.534 5.215 9.591 1.00 87.44 69 ILE A CA 1
ATOM 567 C C . ILE A 1 69 ? -8.382 5.750 10.448 1.00 87.44 69 ILE A C 1
ATOM 569 O O . ILE A 1 69 ? -7.217 5.497 10.159 1.00 87.44 69 ILE A O 1
ATOM 573 N N . ASN A 1 70 ? -8.689 6.498 11.509 1.00 85.50 70 ASN A N 1
ATOM 574 C CA . ASN A 1 70 ? -7.661 7.065 12.390 1.00 85.50 70 ASN A CA 1
ATOM 575 C C . ASN A 1 70 ? -7.846 6.637 13.858 1.00 85.50 70 ASN A C 1
ATOM 577 O O . ASN A 1 70 ? -8.111 7.482 14.721 1.00 85.50 70 ASN A O 1
ATOM 581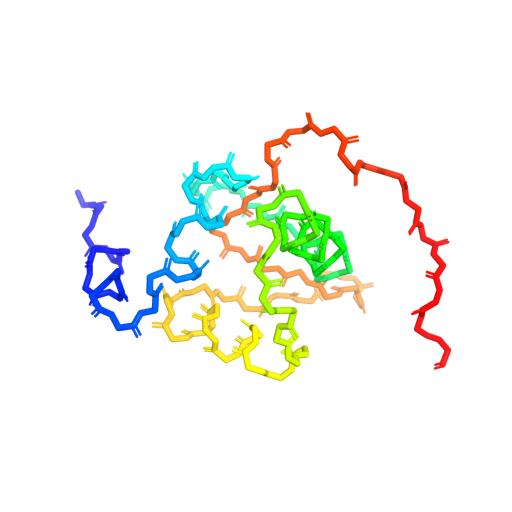 N N . PRO A 1 71 ? -7.801 5.326 14.167 1.00 78.88 71 PRO A N 1
ATOM 582 C CA . PRO A 1 71 ? -7.962 4.854 15.533 1.00 78.88 71 PRO A CA 1
ATOM 583 C C . PRO A 1 71 ? -6.854 5.421 16.431 1.00 78.88 71 PRO A C 1
ATOM 585 O O . PRO A 1 71 ? -5.665 5.260 16.164 1.00 78.88 71 PRO A O 1
ATOM 588 N N . LYS A 1 72 ? -7.257 6.083 17.523 1.00 76.19 72 LYS A N 1
ATOM 589 C CA . LYS A 1 72 ? -6.354 6.636 18.551 1.00 76.19 72 LYS A CA 1
ATOM 590 C C . LYS A 1 72 ? -5.267 7.586 18.011 1.00 76.19 72 LYS A C 1
ATOM 592 O O . LYS A 1 72 ? -4.179 7.651 18.568 1.00 76.19 72 LYS A O 1
ATOM 597 N N . GLY A 1 73 ? -5.551 8.318 16.931 1.00 80.00 73 GLY A N 1
ATOM 598 C CA . GLY A 1 73 ? -4.622 9.310 16.373 1.00 80.00 73 GLY A CA 1
ATOM 599 C C . GLY A 1 73 ? -3.631 8.767 15.338 1.00 80.00 73 GLY A C 1
ATOM 600 O O . GLY A 1 73 ? -2.979 9.566 14.673 1.00 80.00 73 GLY A O 1
ATOM 601 N N . LYS A 1 74 ? -3.555 7.445 15.146 1.00 78.31 74 LYS A N 1
ATOM 602 C CA . LYS A 1 74 ? -2.712 6.805 14.126 1.00 78.31 74 LYS A CA 1
ATOM 603 C C . LYS A 1 74 ? -3.528 6.498 12.866 1.00 78.31 74 LYS A C 1
ATOM 605 O O . LYS A 1 74 ? -4.683 6.089 12.982 1.00 78.31 74 LYS A O 1
ATOM 610 N N . ARG A 1 75 ? -2.926 6.669 11.681 1.00 83.06 75 ARG A N 1
ATOM 611 C CA . ARG A 1 75 ? -3.584 6.491 10.371 1.00 83.06 75 ARG A CA 1
ATOM 612 C C . ARG A 1 75 ? -3.523 5.035 9.916 1.00 83.06 75 ARG A C 1
ATOM 614 O O . ARG A 1 75 ? -2.445 4.449 9.853 1.00 83.06 75 ARG A O 1
ATOM 621 N N . PHE A 1 76 ? -4.678 4.476 9.576 1.00 86.75 76 PHE A N 1
ATOM 622 C CA . PHE A 1 76 ? -4.845 3.105 9.103 1.00 86.75 76 PHE A CA 1
ATOM 623 C C . PHE A 1 76 ? -5.812 3.056 7.914 1.00 86.75 76 PHE A C 1
ATOM 625 O O . PHE A 1 76 ? -6.635 3.950 7.730 1.00 86.75 76 PHE A O 1
ATOM 632 N N . PHE A 1 77 ? -5.751 1.991 7.125 1.00 88.31 77 PHE A N 1
ATOM 633 C CA . PHE A 1 77 ? -6.728 1.668 6.089 1.00 88.31 77 PHE A CA 1
ATOM 634 C C . PHE A 1 77 ? -7.474 0.398 6.477 1.00 88.31 77 PHE A C 1
ATOM 636 O O . PHE A 1 77 ? -6.854 -0.599 6.827 1.00 88.31 77 PHE A O 1
ATOM 643 N N . ALA A 1 78 ? -8.805 0.443 6.447 1.00 88.19 78 ALA A N 1
ATOM 644 C CA . ALA A 1 78 ? -9.657 -0.711 6.708 1.00 88.19 78 ALA A CA 1
ATOM 645 C C . ALA A 1 78 ? -10.037 -1.415 5.399 1.00 88.19 78 ALA A C 1
ATOM 647 O O . ALA A 1 78 ? -10.307 -0.754 4.393 1.00 88.19 78 ALA A O 1
ATOM 648 N N . GLY A 1 79 ? -10.115 -2.745 5.445 1.00 85.88 79 GLY A N 1
ATOM 649 C CA . GLY A 1 79 ? -10.450 -3.604 4.306 1.00 85.88 79 GLY A CA 1
ATOM 650 C C . GLY A 1 79 ? -9.260 -4.365 3.714 1.00 85.88 79 GLY A C 1
ATOM 651 O O . GLY A 1 79 ? -9.472 -5.216 2.849 1.00 85.88 79 GLY A O 1
ATOM 652 N N . LEU A 1 80 ? -8.037 -4.089 4.181 1.00 87.75 80 LEU A N 1
ATOM 653 C CA . LEU A 1 80 ? -6.820 -4.797 3.785 1.00 87.75 80 LEU A CA 1
ATOM 654 C C . LEU A 1 80 ? -5.805 -4.900 4.935 1.00 87.75 80 LEU A C 1
ATOM 656 O O . LEU A 1 80 ? -5.863 -4.117 5.884 1.00 87.75 80 LEU A O 1
ATOM 660 N N . GLN A 1 81 ? -4.880 -5.848 4.820 1.00 88.31 81 GLN A N 1
ATOM 661 C CA . GLN A 1 81 ? -3.715 -6.055 5.685 1.00 88.31 81 GLN A CA 1
ATOM 662 C C . GLN A 1 81 ? -2.522 -6.525 4.843 1.00 88.31 81 GLN A C 1
ATOM 664 O O . GLN A 1 81 ? -2.717 -7.066 3.758 1.00 88.31 81 GLN A O 1
ATOM 669 N N . LEU A 1 82 ? -1.289 -6.311 5.297 1.00 87.75 82 LEU A N 1
ATOM 670 C CA . LEU A 1 82 ? -0.108 -6.902 4.666 1.00 87.75 82 LEU A CA 1
ATOM 671 C C . LEU A 1 82 ? 0.030 -8.387 5.016 1.00 87.75 82 LEU A C 1
ATOM 673 O O . LEU A 1 82 ? -0.110 -8.783 6.175 1.00 87.75 82 LEU A O 1
ATOM 677 N N . LYS A 1 83 ? 0.355 -9.209 4.015 1.00 85.38 83 LYS A N 1
ATOM 678 C CA . LYS A 1 83 ? 0.769 -10.600 4.225 1.00 85.38 83 LYS A CA 1
ATOM 679 C C . LYS A 1 83 ? 2.111 -10.557 4.961 1.00 85.38 83 LYS A C 1
ATOM 681 O O . LYS A 1 83 ? 3.052 -9.916 4.513 1.00 85.38 83 LYS A O 1
ATOM 686 N N . THR A 1 84 ? 2.130 -11.119 6.158 1.00 63.53 84 THR A N 1
ATOM 687 C CA . THR A 1 84 ? 3.081 -10.813 7.231 1.00 63.53 84 THR A CA 1
ATOM 688 C C . THR A 1 84 ? 4.536 -11.128 6.854 1.00 63.53 84 THR A C 1
ATOM 690 O O . THR A 1 84 ? 4.828 -12.289 6.599 1.00 63.53 84 THR A O 1
ATOM 693 N N . ASP A 1 85 ? 5.407 -10.104 6.856 1.00 51.72 85 ASP A N 1
ATOM 694 C CA . ASP A 1 85 ? 6.841 -10.181 7.236 1.00 51.72 85 ASP A CA 1
ATOM 695 C C . ASP A 1 85 ? 7.488 -8.784 7.453 1.00 51.72 85 ASP A C 1
ATOM 697 O O . ASP A 1 85 ? 8.457 -8.661 8.185 1.00 51.72 85 ASP A O 1
ATOM 701 N N . ASP A 1 86 ? 6.925 -7.688 6.927 1.00 51.41 86 ASP A N 1
ATOM 702 C CA . ASP A 1 86 ? 7.483 -6.320 7.085 1.00 51.41 86 ASP A CA 1
ATOM 703 C C . ASP A 1 86 ? 6.909 -5.562 8.306 1.00 51.41 86 ASP A C 1
ATOM 705 O O . ASP A 1 86 ? 6.497 -4.401 8.243 1.00 51.41 86 ASP A O 1
ATOM 709 N N . GLY A 1 87 ? 6.794 -6.265 9.433 1.00 49.16 87 GLY A N 1
ATOM 710 C CA . GLY A 1 87 ? 6.105 -5.801 10.642 1.00 49.16 87 GLY A CA 1
ATOM 711 C C . GLY A 1 87 ? 6.918 -4.924 11.593 1.00 49.16 87 GLY A C 1
ATOM 712 O O . GLY A 1 87 ? 6.409 -4.605 12.662 1.00 49.16 87 GLY A O 1
ATOM 713 N N . ASP A 1 88 ? 8.137 -4.528 11.238 1.00 52.53 88 ASP A N 1
ATOM 714 C CA . ASP A 1 88 ? 8.979 -3.691 12.088 1.00 52.53 88 ASP A CA 1
ATOM 715 C C . ASP A 1 88 ? 9.757 -2.704 11.222 1.00 52.53 88 ASP A C 1
ATOM 717 O O . ASP A 1 88 ? 10.640 -3.098 10.473 1.00 52.53 88 ASP A O 1
ATOM 721 N N . PHE A 1 89 ? 9.392 -1.423 11.292 1.00 46.97 89 PHE A N 1
ATOM 722 C CA . PHE A 1 89 ? 10.309 -0.307 11.553 1.00 46.97 89 PHE A CA 1
ATOM 723 C C . PHE A 1 89 ? 9.489 0.994 11.557 1.00 46.97 89 PHE A C 1
ATOM 725 O O . PHE A 1 89 ? 9.233 1.618 10.527 1.00 46.97 89 PHE A O 1
ATOM 732 N N . GLU A 1 90 ? 9.047 1.408 12.749 1.00 55.88 90 GLU A N 1
ATOM 733 C CA . GLU A 1 90 ? 8.710 2.813 12.978 1.00 55.88 90 GLU A CA 1
ATOM 734 C C . GLU A 1 90 ? 10.003 3.629 12.919 1.00 55.88 90 GLU A C 1
ATOM 736 O O . GLU A 1 90 ? 10.745 3.673 13.889 1.00 55.88 90 GLU A O 1
ATOM 741 N N . GLU A 1 91 ? 10.259 4.308 11.807 1.00 56.22 91 GLU A N 1
ATOM 742 C CA . GLU A 1 91 ? 10.959 5.590 11.821 1.00 56.22 91 GLU A CA 1
ATOM 743 C C . GLU A 1 91 ? 10.763 6.288 10.474 1.00 56.22 91 GLU A C 1
ATOM 745 O O . GLU A 1 91 ? 10.660 5.642 9.436 1.00 56.22 91 GLU A O 1
ATOM 750 N N . PHE A 1 92 ? 10.747 7.619 10.486 1.00 51.47 92 PHE A N 1
ATOM 751 C CA . PHE A 1 92 ? 10.790 8.481 9.301 1.00 51.47 92 PHE A CA 1
ATOM 752 C C . PHE A 1 92 ? 9.469 8.895 8.631 1.00 51.47 92 PHE A C 1
ATOM 754 O O . PHE A 1 92 ? 9.287 8.780 7.423 1.00 51.47 92 PHE A O 1
ATOM 761 N N . LEU A 1 93 ? 8.598 9.552 9.397 1.00 46.06 93 LEU A N 1
ATOM 762 C CA . LEU A 1 93 ? 7.924 10.763 8.903 1.00 46.06 93 LEU A CA 1
ATOM 763 C C . LEU A 1 93 ? 7.966 11.819 10.016 1.00 46.06 93 LEU A C 1
ATOM 765 O O . LEU A 1 93 ? 7.002 11.997 10.762 1.00 46.06 93 LEU A O 1
ATOM 769 N N . GLY A 1 94 ? 9.145 12.431 10.156 1.00 39.03 94 GLY A N 1
ATOM 770 C CA . GLY A 1 94 ? 9.305 13.745 10.782 1.00 39.03 94 GLY A CA 1
ATOM 771 C C . GLY A 1 94 ? 8.893 14.855 9.826 1.00 39.03 94 GLY A C 1
ATOM 772 O O . GLY A 1 94 ? 8.968 14.624 8.596 1.00 39.03 94 GLY A O 1
#

Radius of gyration: 12.78 Å; Cα contacts (8 Å, |Δi|>4): 103; chains: 1; bounding box: 34×25×33 Å

Secondary structure (DSSP, 8-state):
---SSTTTTTT-HHHHHHHHHTEEEEEEEEEEHHHHHHHHHHHHHHTT-----HHHHHHHHHHTTPEEE-GGG--EEEEEEEPSS---------

Foldseek 3Di:
DPPLQVVLCVPCVLLVVLCVPWKDFDQADKEFLVLSLVSSVVVCVVVVHDRDDSVVNVVSCVVSVWDWDQPPNTTMTGGMYTPDDSPDDPDDDD

Mean predicted aligned error: 8.52 Å

Solvent-accessible surface area (backbone atoms only — not comparable to full-atom values): 5731 Å² total; per-residue (Å²): 141,88,73,72,61,67,77,48,46,83,81,37,61,76,58,42,52,45,45,65,74,47,30,43,80,35,87,89,30,59,29,45,53,66,53,54,51,51,54,51,44,51,48,19,60,76,70,74,45,85,72,73,56,70,67,60,53,51,50,49,40,47,71,42,68,39,46,81,42,58,71,95,81,45,59,27,34,40,39,30,28,67,61,89,78,78,86,78,76,96,75,86,86,127